Protein AF-A0A349UKW2-F1 (afdb_monomer_lite)

Sequence (106 aa):
MPKCQMIVPEDVRKPGMLEFQPIPLNQYNKTVKDELKRYSKEDLLRVQRDMAILRTFETMLNEVKLRGAYQGIEYNHRGPAHLSIGQESAAVGQAMHLGVDDHIYG

Radius of gyration: 22.15 Å; chains: 1; bounding box: 50×43×49 Å

Secondary structure (DSSP, 8-state):
--S-----HHHHT-------PPPPPS-----HHHHTTTS-HHHHHHHHHHHHHHHHHHHHHHHHHHHSEETTEE----S-----TT-HHHHHHHHTT--TTS----

Foldseek 3Di:
DDPDDDDDCCPVVDDDDDDDDDDDDPPPDDDPVRCCVVDPPVLVVVLVVQLVVLLVVLVQVVCCDPPQDDPPHGHNDPDDDDGCHVCSCVVSVVCSVDDPPDDDDD

Structure (mmCIF, N/CA/C/O backbone):
data_AF-A0A349UKW2-F1
#
_entry.id   AF-A0A349UKW2-F1
#
loop_
_atom_site.group_PDB
_atom_site.id
_atom_site.type_symbol
_atom_site.label_atom_id
_atom_site.label_alt_id
_atom_site.label_comp_id
_atom_site.label_asym_id
_atom_site.label_entity_id
_atom_site.label_seq_id
_atom_site.pdbx_PDB_ins_code
_atom_site.Cartn_x
_atom_site.Cartn_y
_atom_site.Cartn_z
_atom_site.occupancy
_atom_site.B_iso_or_equiv
_atom_site.auth_seq_id
_atom_site.auth_comp_id
_atom_site.auth_asym_id
_atom_site.auth_atom_id
_atom_site.pdbx_PDB_model_num
ATOM 1 N N . MET A 1 1 ? -24.954 5.884 -1.694 1.00 54.88 1 MET A N 1
ATOM 2 C CA . MET A 1 1 ? -25.207 7.281 -1.275 1.00 54.88 1 MET A CA 1
ATOM 3 C C . MET A 1 1 ? -26.692 7.573 -1.411 1.00 54.88 1 MET A C 1
ATOM 5 O O . MET A 1 1 ? -27.250 7.212 -2.445 1.00 54.88 1 MET A O 1
ATOM 9 N N . PRO A 1 2 ? -27.355 8.142 -0.393 1.00 69.44 2 PRO A N 1
ATOM 10 C CA . PRO A 1 2 ? -28.763 8.504 -0.508 1.00 69.44 2 PRO A CA 1
ATOM 11 C C . PRO A 1 2 ? -28.953 9.540 -1.624 1.00 69.44 2 PRO A C 1
ATOM 13 O O . PRO A 1 2 ? -28.125 10.430 -1.799 1.00 69.44 2 PRO A O 1
ATOM 16 N N . LYS A 1 3 ? -30.048 9.421 -2.385 1.00 80.12 3 LYS A N 1
ATOM 17 C CA . LYS A 1 3 ? -30.383 10.360 -3.474 1.00 80.12 3 LYS A CA 1
ATOM 18 C C . LYS A 1 3 ? -30.665 11.780 -2.974 1.00 80.12 3 LYS A C 1
ATOM 20 O O . LYS A 1 3 ? -30.581 12.724 -3.748 1.00 80.12 3 LYS A O 1
ATOM 25 N N . CYS A 1 4 ? -31.019 11.927 -1.700 1.00 82.00 4 CYS A N 1
ATOM 26 C CA . CYS A 1 4 ? -31.229 13.212 -1.054 1.00 82.00 4 CYS A CA 1
ATOM 27 C C . CYS A 1 4 ? -30.871 13.090 0.432 1.00 82.00 4 CYS A C 1
ATOM 29 O O . CYS A 1 4 ? -31.301 12.145 1.093 1.00 82.00 4 CYS A O 1
ATOM 31 N N . GLN A 1 5 ? -30.089 14.039 0.943 1.00 85.75 5 GLN A N 1
ATOM 32 C CA . GLN A 1 5 ? -29.797 14.197 2.364 1.00 85.75 5 GLN A CA 1
ATOM 33 C C . GLN A 1 5 ? -30.330 15.572 2.774 1.00 85.75 5 GLN A C 1
ATOM 35 O O . GLN A 1 5 ? -29.762 16.593 2.391 1.00 85.75 5 GLN A O 1
ATOM 40 N N . MET A 1 6 ? -31.450 15.610 3.499 1.00 89.62 6 MET A N 1
ATOM 41 C CA . MET A 1 6 ? -32.009 16.867 3.997 1.00 89.62 6 MET A CA 1
ATOM 42 C C . MET A 1 6 ? -31.132 17.379 5.146 1.00 89.62 6 MET A C 1
ATOM 44 O O . MET A 1 6 ? -30.918 16.671 6.128 1.00 89.62 6 MET A O 1
ATOM 48 N N . ILE A 1 7 ? -30.623 18.603 5.018 1.00 92.25 7 ILE A N 1
ATOM 49 C CA . ILE A 1 7 ? -29.875 19.300 6.067 1.00 92.25 7 ILE A CA 1
ATOM 50 C C . ILE A 1 7 ? -30.736 20.479 6.511 1.00 92.25 7 ILE A C 1
ATOM 52 O O . ILE A 1 7 ? -30.943 21.406 5.732 1.00 92.25 7 ILE A O 1
ATOM 56 N N . VAL A 1 8 ? -31.236 20.441 7.747 1.00 96.06 8 VAL A N 1
ATOM 57 C CA . VAL A 1 8 ? -32.039 21.522 8.338 1.00 96.06 8 VAL A CA 1
ATOM 58 C C . VAL A 1 8 ? -31.113 22.406 9.177 1.00 96.06 8 VAL A C 1
ATOM 60 O O . VAL A 1 8 ? -30.625 21.945 10.212 1.00 96.06 8 VAL A O 1
ATOM 63 N N . PRO A 1 9 ? -30.829 23.659 8.765 1.00 94.62 9 PRO A N 1
ATOM 64 C CA . PRO A 1 9 ? -29.888 24.532 9.471 1.00 94.62 9 PRO A CA 1
ATOM 65 C C . PRO A 1 9 ? -30.249 24.765 10.940 1.00 94.62 9 PRO A C 1
ATOM 67 O O . PRO A 1 9 ? -29.355 24.852 11.777 1.00 94.62 9 PRO A O 1
ATOM 70 N N . GLU A 1 10 ? -31.544 24.826 11.244 1.00 95.06 10 GLU A N 1
ATOM 71 C CA . GLU A 1 10 ? -32.082 24.998 12.597 1.00 95.06 10 GLU A CA 1
ATOM 72 C C . GLU A 1 10 ? -31.733 23.835 13.527 1.00 95.06 10 GLU A C 1
ATOM 74 O O . GLU A 1 10 ? -31.642 24.047 14.731 1.00 95.06 10 GLU A O 1
ATOM 79 N N . ASP A 1 11 ? -31.509 22.632 12.986 1.00 92.44 11 ASP A N 1
ATOM 80 C CA . ASP A 1 11 ? -31.143 21.436 13.747 1.00 92.44 11 ASP A CA 1
ATOM 81 C C . ASP A 1 11 ? -29.629 21.247 13.823 1.00 92.44 11 ASP A C 1
ATOM 83 O O . ASP A 1 11 ? -29.078 21.071 14.909 1.00 92.44 11 ASP A O 1
ATOM 87 N N . VAL A 1 12 ? -28.929 21.326 12.685 1.00 93.69 12 VAL A N 1
ATOM 88 C CA . VAL A 1 12 ? -27.477 21.066 12.632 1.00 93.69 12 VAL A CA 1
ATOM 89 C C . VAL A 1 12 ? -26.634 22.199 13.224 1.00 93.69 12 VAL A C 1
ATOM 91 O O . VAL A 1 12 ? -25.440 22.014 13.446 1.00 93.69 12 VAL A O 1
ATOM 94 N N . ARG A 1 13 ? -27.230 23.374 13.475 1.00 92.81 13 ARG A N 1
ATOM 95 C CA . ARG A 1 13 ? -26.573 24.521 14.127 1.00 92.81 13 ARG A CA 1
ATOM 96 C C . ARG A 1 13 ? -27.106 24.810 15.531 1.00 92.81 13 ARG A C 1
ATOM 98 O O . ARG A 1 13 ? -26.860 25.902 16.045 1.00 92.81 13 ARG A O 1
ATOM 105 N N . LYS A 1 14 ? -27.837 23.877 16.156 1.00 96.12 14 LYS A N 1
ATOM 106 C CA . LYS A 1 14 ? -28.308 24.060 17.537 1.00 96.12 14 LYS A CA 1
ATOM 107 C C . LYS A 1 14 ? -27.123 24.317 18.476 1.00 96.12 14 LYS A C 1
ATOM 109 O O . LYS A 1 14 ? -26.140 23.577 18.411 1.00 96.12 14 LYS A O 1
ATOM 114 N N . PRO A 1 15 ? -27.205 25.332 19.357 1.00 95.50 15 PRO A N 1
ATOM 115 C CA . PRO A 1 15 ? -26.226 25.507 20.418 1.00 95.50 15 PRO A CA 1
ATOM 116 C C . PRO A 1 15 ? -26.156 24.247 21.283 1.00 9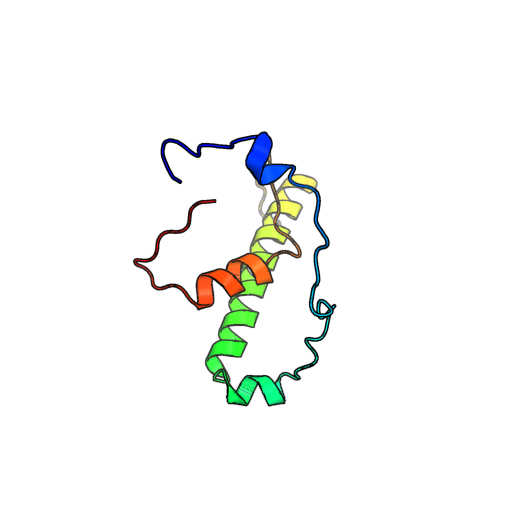5.50 15 PRO A C 1
ATOM 118 O O . PRO A 1 15 ? -27.184 23.700 21.682 1.00 95.50 15 PRO A O 1
ATOM 121 N N . GLY A 1 16 ? -24.946 23.791 21.579 1.00 93.50 16 GLY A N 1
ATOM 122 C CA . GLY A 1 16 ? -24.712 22.593 22.371 1.00 93.50 16 GLY A CA 1
ATOM 123 C C . GLY A 1 16 ? -23.232 22.418 22.677 1.00 93.50 16 GLY A C 1
ATOM 124 O O . GLY A 1 16 ? -22.390 23.161 22.172 1.00 93.50 16 GLY A O 1
ATOM 125 N N . MET A 1 17 ? -22.922 21.430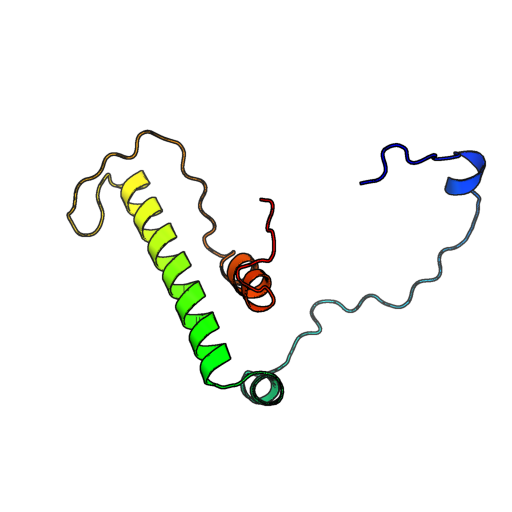 23.510 1.00 92.25 17 MET A N 1
ATOM 126 C CA . MET A 1 17 ? -21.555 21.050 23.846 1.00 92.25 17 MET A CA 1
ATOM 127 C C . MET A 1 17 ? -21.324 19.613 23.388 1.00 92.25 17 MET A C 1
ATOM 129 O O . MET A 1 17 ? -22.148 18.737 23.640 1.00 92.25 17 MET A O 1
ATOM 133 N N . LEU A 1 18 ? -20.223 19.385 22.675 1.00 90.25 18 LEU A N 1
ATOM 134 C CA . LEU A 1 18 ? -19.798 18.046 22.283 1.00 90.25 18 LEU A CA 1
ATOM 135 C C . LEU A 1 18 ? -18.887 17.486 23.373 1.00 90.25 18 LEU A C 1
ATOM 137 O O . LEU A 1 18 ? -17.804 18.019 23.609 1.00 90.25 18 LEU A O 1
ATOM 141 N N . GLU A 1 19 ? -19.309 16.395 24.000 1.00 92.88 19 GLU A N 1
ATOM 142 C CA . GLU A 1 19 ? -18.433 15.563 24.820 1.00 92.88 19 GLU A CA 1
ATOM 143 C C . GLU A 1 19 ? -17.874 14.440 23.946 1.00 92.88 19 GLU A C 1
ATOM 145 O O . GLU A 1 19 ? -18.627 13.706 23.304 1.00 92.88 19 GLU A O 1
ATOM 150 N N . PHE A 1 20 ? -16.550 14.304 23.895 1.00 92.50 20 PHE A N 1
ATOM 151 C CA . PHE A 1 20 ? -15.899 13.218 23.172 1.00 92.50 20 PHE A CA 1
ATOM 152 C C . PHE A 1 20 ? -14.943 12.466 24.087 1.00 92.50 20 PHE A C 1
ATOM 154 O O . PHE A 1 20 ? -14.260 13.043 24.932 1.00 92.50 20 PHE A O 1
ATOM 161 N N . GLN A 1 21 ? -14.888 11.153 23.886 1.00 93.25 21 GLN A N 1
ATOM 162 C CA . GLN A 1 21 ? -13.834 10.333 24.465 1.00 93.25 21 GLN A CA 1
ATOM 163 C C . GLN A 1 21 ? -12.498 10.689 23.799 1.00 93.25 21 GLN A C 1
ATOM 165 O O . GLN A 1 21 ? -12.488 10.950 22.590 1.00 93.25 21 GLN A O 1
ATOM 170 N N . PRO A 1 22 ? -11.371 10.681 24.535 1.00 94.75 22 PRO A N 1
ATOM 171 C CA . PRO A 1 22 ? -10.059 10.919 23.947 1.00 94.75 22 PRO A CA 1
ATOM 172 C C . PRO A 1 22 ? -9.820 10.023 22.728 1.00 94.75 22 PRO A C 1
ATOM 174 O O . PRO A 1 22 ? -10.016 8.808 22.788 1.00 94.75 22 PRO A O 1
ATOM 177 N N . ILE A 1 23 ? -9.390 10.624 21.618 1.00 94.00 23 ILE A N 1
ATOM 178 C CA . ILE A 1 23 ? -9.122 9.888 20.382 1.00 94.00 23 ILE A CA 1
ATOM 179 C C . ILE A 1 23 ? -7.735 9.244 20.504 1.00 94.00 23 ILE A C 1
ATOM 181 O O . ILE A 1 23 ? -6.747 9.966 20.667 1.00 94.00 23 ILE A O 1
ATOM 185 N N . PRO A 1 24 ? -7.621 7.907 20.424 1.00 93.62 24 PRO A N 1
ATOM 186 C CA . PRO A 1 24 ? -6.327 7.247 20.486 1.00 93.62 24 PRO A CA 1
ATOM 187 C C . PRO A 1 24 ? -5.488 7.606 19.254 1.00 93.62 24 PRO A C 1
ATOM 189 O O . PRO A 1 24 ? -5.878 7.335 18.120 1.00 93.62 24 PRO A O 1
ATOM 192 N N . LEU A 1 25 ? -4.308 8.186 19.478 1.00 96.06 25 LEU A N 1
ATOM 193 C CA . LEU A 1 25 ? -3.347 8.523 18.425 1.00 96.06 25 LEU A CA 1
ATOM 194 C C . LEU A 1 25 ? -2.214 7.501 18.399 1.00 96.06 25 LEU A C 1
ATOM 196 O O . LEU A 1 25 ? -1.589 7.267 19.433 1.00 96.06 25 LEU A O 1
ATOM 200 N N . ASN A 1 26 ? -1.946 6.914 17.228 1.00 94.44 26 ASN A N 1
ATOM 201 C CA . ASN A 1 26 ? -0.794 6.038 16.967 1.00 94.44 26 ASN A CA 1
ATOM 202 C C . ASN A 1 26 ? -0.581 4.929 18.018 1.00 94.44 26 ASN A C 1
ATOM 204 O O . ASN A 1 26 ? 0.546 4.563 18.329 1.00 94.44 26 ASN A O 1
ATOM 208 N N . GLN A 1 27 ? -1.669 4.385 18.571 1.00 96.44 27 GLN A N 1
ATOM 209 C CA . GLN A 1 27 ? -1.613 3.405 19.666 1.00 96.44 27 GLN A CA 1
ATOM 210 C C . GLN A 1 27 ? -1.269 1.983 19.203 1.00 96.44 27 GLN A C 1
ATOM 212 O O . GLN A 1 27 ? -1.137 1.073 20.019 1.00 96.44 27 GLN A O 1
ATOM 217 N N . TYR A 1 28 ? -1.148 1.758 17.894 1.00 93.75 28 TYR A N 1
ATOM 218 C CA . TYR A 1 28 ? -0.780 0.452 17.372 1.00 93.75 28 TYR A CA 1
ATOM 219 C C . TYR A 1 28 ? 0.705 0.178 17.632 1.00 93.75 28 TYR A C 1
ATOM 221 O O . TYR A 1 28 ? 1.582 0.761 17.001 1.00 93.75 28 TYR A O 1
ATOM 229 N N . ASN A 1 29 ? 0.975 -0.728 18.567 1.00 96.25 29 ASN A N 1
ATOM 230 C CA . ASN A 1 29 ? 2.318 -1.101 19.013 1.00 96.25 29 ASN A CA 1
ATOM 231 C C . ASN A 1 29 ? 2.535 -2.625 19.038 1.00 96.25 29 ASN A C 1
ATOM 233 O O . ASN A 1 29 ? 3.475 -3.111 19.667 1.00 96.25 29 ASN A O 1
ATOM 237 N N . LYS A 1 30 ? 1.649 -3.387 18.385 1.00 96.44 30 LYS A N 1
ATOM 238 C CA . LYS A 1 30 ? 1.741 -4.847 18.337 1.00 96.44 30 LYS A CA 1
ATOM 239 C C . LYS A 1 30 ? 2.979 -5.269 17.559 1.00 96.44 30 LYS A C 1
ATOM 241 O O . LYS A 1 30 ? 3.274 -4.735 16.490 1.00 96.44 30 LYS A O 1
ATOM 246 N N . THR A 1 31 ? 3.687 -6.260 18.086 1.00 97.12 31 THR A N 1
ATOM 247 C CA . THR A 1 31 ? 4.809 -6.872 17.376 1.00 97.12 31 THR A CA 1
ATOM 248 C C . THR A 1 3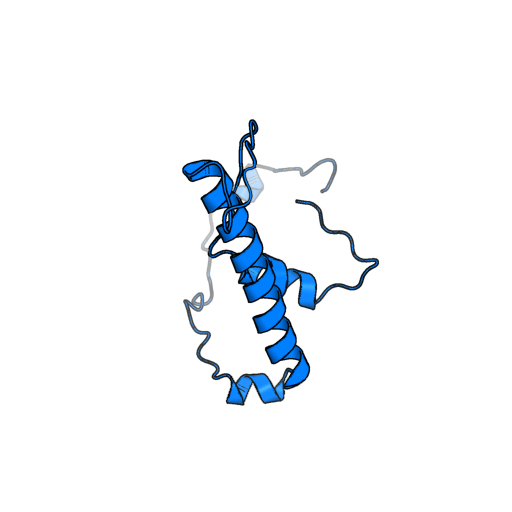1 ? 4.304 -7.916 16.381 1.00 97.12 31 THR A C 1
ATOM 250 O O . THR A 1 31 ? 3.184 -8.413 16.492 1.00 97.12 31 THR A O 1
ATOM 253 N N . VAL A 1 32 ? 5.163 -8.347 15.453 1.00 95.19 32 VAL A N 1
ATOM 254 C CA . VAL A 1 32 ? 4.859 -9.496 14.578 1.00 95.19 32 VAL A CA 1
ATOM 255 C C . VAL A 1 32 ? 4.498 -10.741 15.402 1.00 95.19 32 VAL A C 1
ATOM 257 O O . VAL A 1 32 ? 3.592 -11.481 15.034 1.00 95.19 32 VAL A O 1
ATOM 260 N N . LYS A 1 33 ? 5.145 -10.948 16.560 1.00 97.06 33 LYS A N 1
ATOM 261 C CA . LYS A 1 33 ? 4.822 -12.060 17.472 1.00 97.06 33 LYS A CA 1
ATOM 262 C C . LYS A 1 33 ? 3.408 -11.955 18.046 1.00 97.06 33 LYS A C 1
ATOM 264 O O . LYS A 1 33 ? 2.772 -12.980 18.267 1.00 97.06 33 LYS A O 1
ATOM 269 N N . ASP A 1 34 ? 2.918 -10.741 18.285 1.00 97.88 34 ASP A N 1
ATOM 270 C CA . ASP A 1 34 ? 1.551 -10.522 18.758 1.00 97.88 34 ASP A CA 1
ATOM 271 C C . ASP A 1 34 ? 0.526 -10.720 17.643 1.00 97.88 34 ASP A C 1
ATOM 273 O O . ASP A 1 34 ? -0.538 -11.284 17.891 1.00 97.88 34 ASP A O 1
ATOM 277 N N . GLU A 1 35 ? 0.847 -10.311 16.415 1.00 96.69 35 GLU A N 1
ATOM 278 C CA . GLU A 1 35 ? -0.032 -10.507 15.257 1.00 96.69 35 GLU A CA 1
ATOM 279 C C . GLU A 1 35 ? -0.117 -11.965 14.800 1.00 96.69 35 GLU A C 1
ATOM 281 O O . GLU A 1 35 ? -1.152 -12.365 14.277 1.00 96.69 35 GLU A O 1
ATOM 286 N N . LEU A 1 36 ? 0.883 -12.803 15.096 1.00 97.06 36 LEU A N 1
ATOM 287 C CA . LEU A 1 36 ? 0.800 -14.256 14.881 1.00 97.06 36 LEU A CA 1
ATOM 288 C C . LEU A 1 36 ? -0.304 -14.944 15.710 1.00 97.06 36 LEU A C 1
ATOM 290 O O . LEU A 1 36 ? -0.638 -16.097 15.457 1.00 97.06 36 LEU A O 1
ATOM 294 N N . LYS A 1 37 ? -0.893 -14.254 16.698 1.00 97.31 37 LYS A N 1
ATOM 295 C CA . LYS A 1 37 ? -2.095 -14.727 17.410 1.00 97.31 37 LYS A CA 1
ATOM 296 C C . LYS A 1 37 ? -3.384 -14.489 16.611 1.00 97.31 37 LYS A C 1
ATOM 298 O O . LYS A 1 37 ? -4.427 -15.011 16.988 1.00 97.31 37 LYS A O 1
ATOM 303 N N . ARG A 1 38 ? -3.332 -13.652 15.569 1.00 94.94 38 ARG A N 1
ATOM 304 C CA . ARG A 1 38 ? -4.472 -13.230 14.735 1.00 94.94 38 ARG A CA 1
ATOM 305 C C . ARG A 1 38 ? -4.365 -13.729 13.299 1.00 94.94 38 ARG A C 1
ATOM 307 O O . ARG A 1 38 ? -5.385 -14.078 12.721 1.00 94.94 38 ARG A O 1
ATOM 314 N N . TYR A 1 39 ? -3.155 -13.760 12.754 1.00 95.75 39 TYR A N 1
ATOM 315 C CA . TYR A 1 39 ? -2.862 -14.177 11.388 1.00 95.75 39 TYR A CA 1
ATOM 316 C C . TYR A 1 39 ? -1.885 -15.345 11.389 1.00 95.75 39 TYR A C 1
ATOM 318 O O . TYR A 1 39 ? -1.009 -15.428 12.255 1.00 95.75 39 TYR A O 1
ATOM 326 N N . SER A 1 40 ? -2.006 -16.230 10.402 1.00 97.00 40 SER A N 1
ATOM 327 C CA . SER A 1 40 ? -1.011 -17.280 10.211 1.00 97.00 40 SER A CA 1
ATOM 328 C C . SER A 1 40 ? 0.315 -16.687 9.728 1.00 97.00 40 SER A C 1
ATOM 330 O O . SER A 1 40 ? 0.395 -15.554 9.240 1.00 97.00 40 SER A O 1
ATOM 332 N N . LYS A 1 41 ? 1.391 -17.468 9.841 1.00 97.88 41 LYS A N 1
ATOM 333 C CA . LYS A 1 41 ? 2.689 -17.077 9.283 1.00 97.88 41 LYS A CA 1
ATOM 334 C C . LYS A 1 41 ? 2.585 -16.895 7.767 1.00 97.88 41 LYS A C 1
ATOM 336 O O . LYS A 1 41 ? 3.196 -15.985 7.213 1.00 97.88 41 LYS A O 1
ATOM 341 N N . GLU A 1 42 ? 1.818 -17.759 7.119 1.00 97.88 42 GLU A N 1
ATOM 342 C CA . GLU A 1 42 ? 1.577 -17.774 5.685 1.00 97.88 42 GLU A CA 1
ATOM 343 C C . GLU A 1 42 ? 0.859 -16.496 5.235 1.00 97.88 42 GLU A C 1
ATOM 345 O O . GLU A 1 42 ? 1.278 -15.893 4.247 1.00 97.88 42 GLU A O 1
ATOM 350 N N . ASP A 1 43 ? -0.131 -16.022 5.999 1.00 96.31 43 ASP A N 1
ATOM 351 C CA . ASP A 1 43 ? -0.819 -14.753 5.728 1.00 96.31 43 ASP A CA 1
ATOM 352 C C . ASP A 1 43 ? 0.157 -13.574 5.784 1.00 96.31 43 ASP A C 1
ATOM 354 O O . ASP A 1 43 ? 0.229 -12.774 4.853 1.00 96.31 43 ASP A O 1
ATOM 358 N N . LEU A 1 44 ? 0.971 -13.483 6.842 1.00 96.62 44 LEU A N 1
ATOM 359 C CA . LEU A 1 44 ? 1.924 -12.379 6.999 1.00 96.62 44 LEU A CA 1
ATOM 360 C C . LEU A 1 44 ? 3.015 -12.389 5.918 1.00 96.62 44 LEU A C 1
ATOM 362 O O . LEU A 1 44 ? 3.417 -11.330 5.429 1.00 96.62 44 LEU A O 1
ATOM 366 N N . LEU A 1 45 ? 3.480 -13.574 5.512 1.00 97.62 45 LEU A N 1
ATOM 367 C CA . LEU A 1 45 ? 4.405 -13.717 4.386 1.00 97.62 45 LEU A CA 1
ATOM 368 C C . LEU A 1 45 ? 3.749 -13.310 3.065 1.00 97.62 45 LEU A C 1
ATOM 370 O O . LEU A 1 45 ? 4.386 -12.641 2.252 1.00 97.62 45 LEU A O 1
ATOM 374 N N . ARG A 1 46 ? 2.478 -13.665 2.857 1.00 97.19 46 ARG A N 1
ATOM 375 C CA . ARG A 1 46 ? 1.721 -13.259 1.673 1.00 97.19 46 ARG A CA 1
ATOM 376 C C . ARG A 1 46 ? 1.563 -11.741 1.602 1.00 97.19 46 ARG A C 1
ATOM 378 O O . ARG A 1 46 ? 1.847 -11.169 0.558 1.00 97.19 46 ARG A O 1
ATOM 385 N N . VAL A 1 47 ? 1.230 -11.080 2.710 1.00 97.12 47 VAL A N 1
ATOM 386 C CA . VAL A 1 47 ? 1.160 -9.608 2.789 1.00 97.12 47 VAL A CA 1
ATOM 387 C C . VAL A 1 47 ? 2.471 -8.961 2.376 1.00 97.12 47 VAL A C 1
ATOM 389 O O . VAL A 1 47 ? 2.495 -8.051 1.549 1.00 97.12 47 VAL A O 1
ATOM 392 N N . GLN A 1 48 ? 3.577 -9.430 2.952 1.00 97.50 48 GLN A N 1
ATOM 393 C CA . GLN A 1 48 ? 4.895 -8.879 2.668 1.00 97.50 48 GLN A CA 1
ATOM 394 C C . GLN A 1 48 ? 5.301 -9.108 1.208 1.00 97.50 48 GLN A C 1
ATOM 396 O O . GLN A 1 48 ? 5.813 -8.186 0.569 1.00 97.50 48 GLN A O 1
ATOM 401 N N . ARG A 1 49 ? 5.014 -10.294 0.660 1.00 98.12 49 ARG A N 1
ATOM 402 C CA . ARG A 1 49 ? 5.215 -10.612 -0.757 1.00 98.12 49 ARG A CA 1
ATOM 403 C C . ARG A 1 49 ? 4.407 -9.679 -1.658 1.00 98.12 49 ARG A C 1
ATOM 405 O O . ARG A 1 49 ? 4.976 -9.109 -2.584 1.00 98.12 49 ARG A O 1
ATOM 412 N N . ASP A 1 50 ? 3.114 -9.520 -1.400 1.00 98.25 50 ASP A N 1
ATOM 413 C CA . ASP A 1 50 ? 2.218 -8.750 -2.265 1.00 98.25 50 ASP A CA 1
ATOM 414 C C . ASP A 1 50 ? 2.604 -7.258 -2.252 1.00 98.25 50 ASP A C 1
ATOM 416 O O . ASP A 1 50 ? 2.683 -6.629 -3.309 1.00 98.25 50 ASP A O 1
ATOM 420 N N . MET A 1 51 ? 2.998 -6.711 -1.093 1.00 98.44 51 MET A N 1
ATOM 421 C CA . MET A 1 51 ? 3.563 -5.356 -1.016 1.00 98.44 51 MET A CA 1
ATOM 422 C C . MET A 1 51 ? 4.890 -5.230 -1.780 1.00 98.44 51 MET A C 1
ATOM 424 O O . MET A 1 51 ? 5.121 -4.227 -2.454 1.00 98.44 51 MET A O 1
ATOM 428 N N . ALA A 1 52 ? 5.770 -6.233 -1.704 1.00 98.44 52 ALA A N 1
ATOM 429 C CA . ALA A 1 52 ? 7.037 -6.223 -2.435 1.00 98.44 52 ALA A CA 1
ATOM 430 C C . ALA A 1 52 ? 6.828 -6.281 -3.958 1.00 98.44 52 ALA A C 1
ATOM 432 O O . ALA A 1 52 ? 7.552 -5.614 -4.700 1.00 98.44 52 ALA A O 1
ATOM 433 N N . ILE A 1 53 ? 5.824 -7.029 -4.425 1.00 98.38 53 ILE A N 1
ATOM 434 C CA . ILE A 1 53 ? 5.438 -7.077 -5.840 1.00 98.38 53 ILE A CA 1
ATOM 435 C C . ILE A 1 53 ? 4.970 -5.696 -6.304 1.00 98.38 53 ILE A C 1
ATOM 437 O O . ILE A 1 53 ? 5.500 -5.197 -7.298 1.00 98.38 53 ILE A O 1
ATOM 441 N N . LEU A 1 54 ? 4.057 -5.050 -5.564 1.00 97.94 54 LEU A N 1
ATOM 442 C CA . LEU A 1 54 ? 3.603 -3.691 -5.882 1.00 97.94 54 LEU A CA 1
ATOM 443 C C . LEU A 1 54 ? 4.776 -2.713 -5.926 1.00 97.94 54 LEU A C 1
ATOM 445 O O . LEU A 1 54 ? 4.990 -2.057 -6.940 1.00 97.94 54 LEU A O 1
ATOM 449 N N . ARG A 1 55 ? 5.610 -2.681 -4.880 1.00 98.31 55 ARG A N 1
ATOM 450 C CA . ARG A 1 55 ? 6.805 -1.826 -4.846 1.00 98.31 55 ARG A CA 1
ATOM 451 C C . ARG A 1 55 ? 7.698 -2.045 -6.066 1.00 98.31 55 ARG A C 1
ATOM 453 O O . ARG A 1 55 ? 8.201 -1.075 -6.631 1.00 98.31 55 ARG A O 1
ATOM 460 N N . THR A 1 56 ? 7.921 -3.300 -6.452 1.00 97.56 56 THR A N 1
ATOM 461 C CA . THR A 1 56 ? 8.783 -3.652 -7.588 1.00 97.56 56 THR A CA 1
ATOM 462 C C . THR A 1 56 ? 8.195 -3.147 -8.900 1.00 97.56 56 THR A C 1
ATOM 464 O O . THR A 1 56 ? 8.914 -2.536 -9.688 1.00 97.56 56 THR A O 1
ATOM 467 N N . PHE A 1 57 ? 6.893 -3.349 -9.113 1.00 96.81 57 PHE A N 1
ATOM 468 C CA . PHE A 1 57 ? 6.183 -2.861 -10.292 1.00 96.81 57 PHE A CA 1
ATOM 469 C C . PHE A 1 57 ? 6.229 -1.332 -10.394 1.00 96.81 57 PHE A C 1
ATOM 471 O O . PHE A 1 57 ? 6.638 -0.790 -11.418 1.00 96.81 57 PHE A O 1
ATOM 478 N N . GLU A 1 58 ? 5.893 -0.638 -9.309 1.00 97.31 58 GLU A N 1
ATOM 479 C CA . GLU A 1 58 ? 5.893 0.825 -9.250 1.00 97.31 58 GLU A CA 1
ATOM 480 C C . GLU A 1 58 ? 7.301 1.403 -9.472 1.00 97.31 58 GLU A C 1
ATOM 482 O O . GLU A 1 58 ? 7.488 2.372 -10.207 1.00 97.31 58 GLU A O 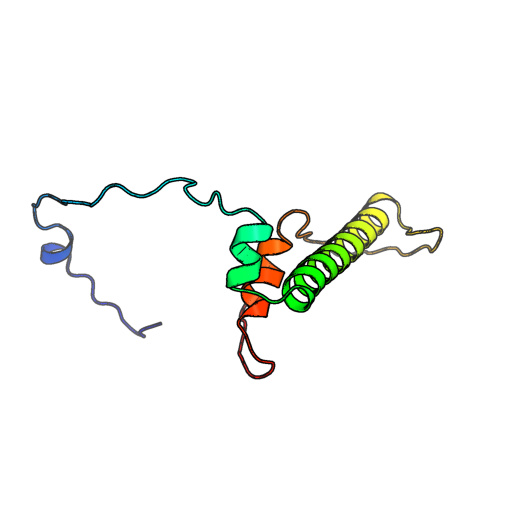1
ATOM 487 N N . THR A 1 59 ? 8.325 0.765 -8.894 1.00 96.56 59 THR A N 1
ATOM 488 C CA . THR A 1 59 ? 9.730 1.157 -9.094 1.00 96.56 59 THR A CA 1
ATOM 489 C C . THR A 1 59 ? 10.165 0.941 -10.540 1.00 96.56 59 THR A C 1
ATOM 491 O O . THR A 1 59 ? 10.844 1.792 -11.110 1.00 96.56 59 THR A O 1
ATOM 494 N N . MET A 1 60 ? 9.762 -0.176 -11.151 1.00 96.50 60 MET A N 1
ATOM 495 C CA . MET A 1 60 ? 10.026 -0.448 -12.561 1.00 96.50 60 MET A CA 1
ATOM 496 C C . MET A 1 60 ? 9.404 0.625 -13.453 1.00 96.50 60 MET A C 1
ATOM 498 O O . MET A 1 60 ? 10.089 1.177 -14.314 1.00 96.50 60 MET A O 1
ATOM 502 N N . LEU A 1 61 ? 8.138 0.977 -13.215 1.00 95.94 61 LEU A N 1
ATOM 503 C CA . LEU A 1 61 ? 7.466 2.007 -13.998 1.00 95.94 61 LEU A CA 1
ATOM 504 C C . LEU A 1 61 ? 8.132 3.377 -13.809 1.00 95.94 61 LEU A C 1
ATOM 506 O O . LEU A 1 61 ? 8.309 4.111 -14.780 1.00 95.94 61 LEU A O 1
ATOM 510 N N . ASN A 1 62 ? 8.571 3.701 -12.591 1.00 95.94 62 ASN A N 1
ATOM 511 C CA . ASN A 1 62 ? 9.340 4.914 -12.322 1.00 95.94 62 ASN A CA 1
ATOM 512 C C . ASN A 1 62 ? 10.654 4.966 -13.121 1.00 95.94 62 ASN A C 1
ATOM 514 O O . ASN A 1 62 ? 10.968 5.977 -13.746 1.00 95.94 62 ASN A O 1
ATOM 518 N N . GLU A 1 63 ? 11.409 3.867 -13.138 1.00 96.06 63 GLU A N 1
ATOM 519 C CA . GLU A 1 63 ? 12.654 3.732 -13.904 1.00 96.06 63 GLU A CA 1
ATOM 520 C C . GLU A 1 63 ? 12.414 3.926 -15.407 1.00 96.06 63 GLU A C 1
ATOM 522 O O . GLU A 1 63 ? 13.079 4.747 -16.039 1.00 96.06 63 GLU A O 1
ATOM 527 N N . VAL A 1 64 ? 11.385 3.277 -15.958 1.00 96.00 64 VAL A N 1
ATOM 528 C CA . VAL A 1 64 ? 10.933 3.489 -17.342 1.00 96.00 64 VAL A CA 1
ATOM 529 C C . VAL A 1 64 ? 10.620 4.963 -17.605 1.00 96.00 64 VAL A C 1
ATOM 531 O O . VAL A 1 64 ? 11.049 5.513 -18.616 1.00 96.00 64 VAL A O 1
ATOM 534 N N . LYS A 1 65 ? 9.875 5.629 -16.714 1.00 94.69 65 LYS A N 1
ATOM 535 C CA . LYS A 1 65 ? 9.482 7.035 -16.892 1.00 94.69 65 LYS A CA 1
ATOM 536 C C . LYS A 1 65 ? 10.668 7.991 -16.885 1.00 94.69 65 LYS A C 1
ATOM 538 O O . LYS A 1 65 ? 10.648 8.964 -17.635 1.00 94.69 65 LYS A O 1
ATOM 543 N N . LEU A 1 66 ? 11.653 7.740 -16.028 1.00 93.88 66 LEU A N 1
ATOM 544 C CA . LEU A 1 66 ? 12.800 8.625 -15.841 1.00 93.88 66 LEU A CA 1
ATOM 545 C C . LEU A 1 66 ? 13.926 8.352 -16.839 1.00 93.88 66 LEU A C 1
ATOM 547 O O . LEU A 1 66 ? 14.608 9.286 -17.254 1.00 93.88 66 LEU A O 1
ATOM 551 N N . ARG A 1 67 ? 14.145 7.084 -17.198 1.00 94.50 67 ARG A N 1
ATOM 552 C CA . ARG A 1 67 ? 15.319 6.639 -17.963 1.00 94.50 67 ARG A CA 1
ATOM 553 C C . ARG A 1 67 ? 14.981 6.029 -19.322 1.00 94.50 67 ARG A C 1
ATOM 555 O O . ARG A 1 67 ? 15.891 5.789 -20.103 1.00 94.50 67 ARG A O 1
ATOM 562 N N . GLY A 1 68 ? 13.706 5.777 -19.621 1.00 94.94 68 GLY A N 1
ATOM 563 C CA . GLY A 1 68 ? 13.272 5.147 -20.874 1.00 94.94 68 GLY A CA 1
ATOM 564 C C . GLY A 1 68 ? 13.597 3.654 -20.973 1.00 94.94 68 GLY A C 1
ATOM 565 O O . GLY A 1 68 ? 13.435 3.065 -22.040 1.00 94.94 68 GLY A O 1
ATOM 566 N N . ALA A 1 69 ? 14.063 3.035 -19.887 1.00 95.75 69 ALA A N 1
ATOM 567 C CA . ALA A 1 69 ? 14.416 1.625 -19.847 1.00 95.75 69 ALA A CA 1
ATOM 568 C C . ALA A 1 69 ? 14.303 1.059 -18.428 1.00 95.75 69 ALA A C 1
ATOM 570 O O . ALA A 1 69 ? 14.468 1.777 -17.443 1.00 95.75 69 ALA A O 1
ATOM 571 N N . TYR A 1 70 ? 14.093 -0.252 -18.333 1.00 95.62 70 TYR A N 1
ATOM 572 C CA . TYR A 1 70 ? 14.214 -1.009 -17.090 1.00 95.62 70 TYR A CA 1
ATOM 573 C C . TYR A 1 70 ? 15.032 -2.272 -17.336 1.00 95.62 70 TYR A C 1
ATOM 575 O O . TYR A 1 70 ? 14.751 -3.020 -18.266 1.00 95.62 70 TYR A O 1
ATOM 583 N N . GLN A 1 71 ? 16.065 -2.502 -16.519 1.00 94.75 71 GLN A N 1
ATOM 584 C CA . GLN A 1 71 ? 16.982 -3.645 -16.669 1.00 94.75 71 GLN A CA 1
ATOM 585 C C . GLN A 1 71 ? 17.532 -3.815 -18.103 1.00 94.75 71 GLN A C 1
ATOM 587 O O . GLN A 1 71 ? 17.689 -4.926 -18.596 1.00 94.75 71 GLN A O 1
ATOM 592 N N . GLY A 1 72 ? 17.816 -2.698 -18.783 1.00 92.94 72 GLY A N 1
ATOM 593 C CA . GLY A 1 72 ? 18.330 -2.691 -20.159 1.00 92.94 72 GLY A CA 1
ATOM 594 C C . GLY A 1 72 ? 17.278 -2.931 -21.247 1.00 92.94 72 GLY A C 1
ATOM 595 O O . GLY A 1 72 ? 17.617 -2.895 -22.424 1.00 92.94 72 GLY A O 1
ATOM 596 N N . ILE A 1 73 ? 16.012 -3.139 -20.881 1.00 95.19 73 ILE A N 1
ATOM 597 C CA . ILE A 1 73 ? 14.899 -3.238 -21.825 1.00 95.19 73 ILE A CA 1
ATOM 598 C C . ILE A 1 73 ? 14.339 -1.835 -22.047 1.00 95.19 73 ILE A C 1
ATOM 600 O O . ILE A 1 73 ? 13.796 -1.227 -21.122 1.00 95.19 73 ILE A O 1
ATOM 604 N N . GLU A 1 74 ? 14.483 -1.318 -23.265 1.00 96.44 74 GLU A N 1
ATOM 605 C CA . GLU A 1 74 ? 13.961 -0.005 -23.642 1.00 96.44 74 GLU A CA 1
ATOM 606 C C . GLU A 1 74 ? 12.435 -0.022 -23.768 1.00 96.44 74 GLU A C 1
ATOM 608 O O . GLU A 1 74 ? 11.843 -0.889 -24.414 1.00 96.44 74 GLU A O 1
ATOM 613 N N . TYR A 1 75 ? 11.790 0.977 -23.173 1.00 94.12 75 TYR A N 1
ATOM 614 C CA . TYR A 1 75 ? 10.363 1.215 -23.318 1.00 94.12 75 TYR A CA 1
ATOM 615 C C . TYR A 1 75 ? 10.061 2.696 -23.083 1.00 94.12 75 TYR A C 1
ATOM 617 O O . TYR A 1 75 ? 10.325 3.251 -22.019 1.00 94.12 75 TYR A O 1
ATOM 625 N N . ASN A 1 76 ? 9.469 3.349 -24.084 1.00 90.50 76 ASN A N 1
ATOM 626 C CA . ASN A 1 76 ? 9.083 4.753 -23.986 1.00 90.50 76 ASN A CA 1
ATOM 627 C C . ASN A 1 76 ? 7.607 4.886 -23.589 1.00 90.50 76 ASN A C 1
ATOM 629 O O . ASN A 1 76 ? 6.707 4.836 -24.434 1.00 90.50 76 ASN A O 1
ATOM 633 N N . HIS A 1 77 ? 7.355 5.088 -22.297 1.00 89.81 77 HIS A N 1
ATOM 634 C CA . HIS A 1 77 ? 6.006 5.300 -21.785 1.00 89.81 77 HIS A CA 1
ATOM 635 C C . HIS A 1 77 ? 5.558 6.764 -21.956 1.00 89.81 77 HIS A C 1
ATOM 637 O O . HIS A 1 77 ? 5.895 7.643 -21.154 1.00 89.81 77 HIS A O 1
ATOM 643 N N . ARG A 1 78 ? 4.759 7.022 -23.001 1.00 89.50 78 ARG A N 1
ATOM 644 C CA . ARG A 1 78 ? 4.337 8.375 -23.425 1.00 89.50 78 ARG A CA 1
ATOM 645 C C . ARG A 1 78 ? 3.221 9.004 -22.573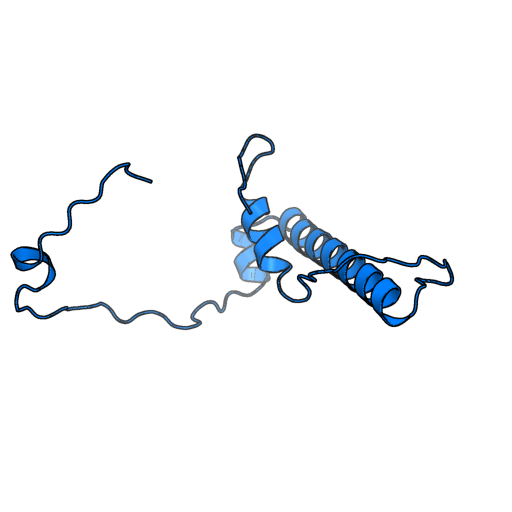 1.00 89.50 78 ARG A C 1
ATOM 647 O O . ARG A 1 78 ? 2.972 10.196 -22.714 1.00 89.50 78 ARG A O 1
ATOM 654 N N . GLY A 1 79 ? 2.556 8.234 -21.709 1.00 90.75 79 GLY A N 1
ATOM 655 C CA . GLY A 1 79 ? 1.469 8.708 -20.841 1.00 90.75 79 GLY A CA 1
ATOM 656 C C . GLY A 1 79 ? 1.932 9.200 -19.460 1.00 90.75 79 GLY A C 1
ATOM 657 O O . GLY A 1 79 ? 3.095 8.995 -19.092 1.00 90.75 79 GLY A O 1
ATOM 658 N N . PRO A 1 80 ? 1.051 9.857 -18.681 1.00 92.00 80 PRO A N 1
ATOM 659 C CA . PRO A 1 80 ? 1.299 10.116 -17.265 1.00 92.00 80 PRO A CA 1
ATOM 660 C C . PRO A 1 80 ? 1.320 8.798 -16.478 1.00 92.00 80 PRO A C 1
ATOM 662 O O . PRO A 1 80 ? 0.587 7.868 -16.803 1.00 92.00 80 PRO A O 1
ATOM 665 N N . ALA A 1 81 ? 2.138 8.738 -15.428 1.00 92.00 81 ALA A N 1
ATOM 666 C CA . ALA A 1 81 ? 2.161 7.623 -14.486 1.00 92.00 81 ALA A CA 1
ATOM 667 C C . ALA A 1 81 ? 1.932 8.170 -13.074 1.00 92.00 81 ALA A C 1
ATOM 669 O O . ALA A 1 81 ? 2.657 9.065 -12.638 1.00 92.00 81 ALA A O 1
ATOM 670 N N . HIS A 1 82 ? 0.922 7.644 -12.384 1.00 93.88 82 HIS A N 1
ATOM 671 C CA . HIS A 1 82 ? 0.677 7.914 -10.970 1.00 93.88 82 HIS A CA 1
ATOM 672 C C . HIS A 1 82 ? 1.196 6.717 -10.195 1.00 93.88 82 HIS A C 1
ATOM 674 O O . HIS A 1 82 ? 0.726 5.606 -10.422 1.00 93.88 82 HIS A O 1
ATOM 680 N N . LEU A 1 83 ? 2.183 6.950 -9.336 1.00 95.25 83 LEU A N 1
ATOM 681 C CA . LEU A 1 83 ? 2.858 5.879 -8.622 1.00 95.25 83 LEU A CA 1
ATOM 682 C C . LEU A 1 83 ? 2.390 5.835 -7.174 1.00 95.25 83 LEU A C 1
ATOM 684 O O . LEU A 1 83 ? 2.363 6.868 -6.503 1.00 95.25 83 LEU A O 1
ATOM 688 N N . SER A 1 84 ? 2.086 4.642 -6.673 1.00 94.38 84 SER A N 1
ATOM 689 C CA . SER A 1 84 ? 1.637 4.430 -5.289 1.00 94.38 84 SER A CA 1
ATOM 690 C C . SER A 1 84 ? 2.769 3.971 -4.359 1.00 94.38 84 SER A C 1
ATOM 692 O O . SER A 1 84 ? 2.537 3.245 -3.389 1.00 94.38 84 SER A O 1
ATOM 694 N N . ILE A 1 85 ? 4.017 4.355 -4.657 1.00 96.69 85 ILE A N 1
ATOM 695 C CA . ILE A 1 85 ? 5.191 4.001 -3.844 1.00 96.69 85 ILE A CA 1
ATOM 696 C C . ILE A 1 85 ? 4.999 4.540 -2.421 1.00 96.69 85 ILE A C 1
ATOM 698 O O . ILE A 1 85 ? 4.838 5.741 -2.213 1.00 96.69 85 ILE A O 1
ATOM 702 N N . GLY A 1 86 ? 5.043 3.646 -1.433 1.00 96.81 86 GLY A N 1
ATOM 703 C CA . GLY A 1 86 ? 4.801 3.965 -0.022 1.00 96.81 86 GLY A CA 1
ATOM 704 C C . GLY A 1 86 ? 3.346 3.792 0.427 1.00 96.81 86 GLY A C 1
ATOM 705 O O . GLY A 1 86 ? 3.055 3.992 1.605 1.00 96.81 86 GLY A O 1
ATOM 706 N N . GLN A 1 87 ? 2.441 3.406 -0.476 1.00 97.75 87 GLN A N 1
ATOM 707 C CA . GLN A 1 87 ? 1.028 3.130 -0.189 1.00 97.75 87 GLN A CA 1
ATOM 708 C C . GLN A 1 87 ? 0.669 1.645 -0.359 1.00 97.75 87 GLN A C 1
ATOM 710 O O . GLN A 1 87 ? -0.506 1.285 -0.412 1.00 97.75 87 GLN A O 1
ATOM 715 N N . GLU A 1 88 ? 1.659 0.752 -0.420 1.00 98.12 88 GLU A N 1
ATOM 716 C CA . GLU A 1 88 ? 1.433 -0.673 -0.685 1.00 98.12 88 GLU A CA 1
ATOM 717 C C . GLU A 1 88 ? 0.567 -1.327 0.397 1.00 98.12 88 GLU A C 1
ATOM 719 O O . GLU A 1 88 ? -0.274 -2.174 0.102 1.00 98.12 88 GLU A O 1
ATOM 724 N N . SER A 1 89 ? 0.731 -0.895 1.651 1.00 96.38 89 SER A N 1
ATOM 725 C CA . SER A 1 89 ? -0.058 -1.393 2.777 1.00 96.38 89 SER A CA 1
ATOM 726 C C . SER A 1 89 ? -1.534 -1.011 2.687 1.00 96.38 89 SER A C 1
ATOM 728 O O . SER A 1 89 ? -2.369 -1.762 3.186 1.00 96.38 89 SER A O 1
ATOM 730 N N . ALA A 1 90 ? -1.876 0.107 2.036 1.00 95.69 90 ALA A N 1
ATOM 731 C CA . ALA A 1 90 ? -3.266 0.497 1.830 1.00 95.69 90 ALA A CA 1
ATOM 732 C C . ALA A 1 90 ? -3.950 -0.474 0.859 1.00 95.69 90 ALA A C 1
ATOM 734 O O . ALA A 1 90 ? -4.972 -1.060 1.208 1.00 95.69 90 ALA A O 1
ATOM 735 N N . ALA A 1 91 ? -3.336 -0.719 -0.303 1.00 95.12 91 ALA A N 1
ATOM 736 C CA . ALA A 1 91 ? -3.876 -1.626 -1.313 1.00 95.12 91 ALA A CA 1
ATOM 737 C C . ALA A 1 91 ? -3.936 -3.082 -0.815 1.00 95.12 91 ALA A C 1
ATOM 739 O O . ALA A 1 91 ? -4.987 -3.720 -0.866 1.00 95.12 91 ALA A O 1
ATOM 740 N N . VAL A 1 92 ? -2.826 -3.602 -0.276 1.00 97.19 92 VAL A N 1
ATOM 741 C CA . VAL A 1 92 ? -2.750 -4.995 0.199 1.00 97.19 92 VAL A CA 1
ATOM 742 C C . VAL A 1 92 ? -3.599 -5.202 1.451 1.00 97.19 92 VAL A C 1
ATOM 744 O O . VAL A 1 92 ? -4.303 -6.203 1.560 1.00 97.19 92 VAL A O 1
ATOM 747 N N . GLY A 1 93 ? -3.570 -4.257 2.395 1.00 95.00 93 GLY A N 1
ATOM 748 C CA . GLY A 1 93 ? -4.329 -4.354 3.641 1.00 95.00 93 GLY A CA 1
ATOM 749 C C . GLY A 1 93 ? -5.841 -4.364 3.416 1.00 95.00 93 GLY A C 1
ATOM 750 O O . GLY A 1 93 ? -6.538 -5.151 4.056 1.00 95.00 93 GLY A O 1
ATOM 751 N N . GLN A 1 94 ? -6.334 -3.544 2.480 1.00 94.19 94 GLN A N 1
ATOM 752 C CA . GLN A 1 94 ? -7.738 -3.556 2.064 1.00 94.19 94 GLN A CA 1
ATOM 753 C C . GLN A 1 94 ? -8.099 -4.877 1.376 1.00 94.19 94 GLN A C 1
ATOM 755 O O . GLN A 1 94 ? -9.028 -5.553 1.811 1.00 94.19 94 GLN A O 1
ATOM 760 N N . ALA A 1 95 ? -7.333 -5.279 0.355 1.00 95.25 95 ALA A N 1
ATOM 761 C CA . ALA A 1 95 ? -7.614 -6.482 -0.431 1.00 95.25 95 ALA A CA 1
ATOM 762 C C . ALA A 1 95 ? -7.565 -7.777 0.395 1.00 95.25 95 ALA A C 1
ATOM 764 O O . ALA A 1 95 ? -8.293 -8.719 0.107 1.00 95.25 95 ALA A O 1
ATOM 765 N N . MET A 1 96 ? -6.749 -7.823 1.452 1.00 93.62 96 MET A N 1
ATOM 766 C CA . MET A 1 96 ? -6.628 -8.987 2.336 1.00 93.62 96 MET A CA 1
ATOM 767 C C . MET A 1 96 ? -7.939 -9.454 2.975 1.00 93.62 96 MET A C 1
ATOM 769 O O . MET A 1 96 ? -8.041 -10.613 3.368 1.00 93.62 96 MET A O 1
ATOM 773 N N . HIS A 1 97 ? -8.898 -8.547 3.148 1.00 92.00 97 HIS A N 1
ATOM 774 C CA . HIS A 1 97 ? -10.163 -8.830 3.827 1.00 92.00 97 HIS A CA 1
ATOM 775 C C . HIS A 1 97 ? -11.308 -9.076 2.838 1.00 92.00 97 HIS A C 1
ATOM 777 O O . HIS A 1 97 ? -12.441 -9.277 3.267 1.00 92.00 97 HIS A O 1
ATOM 783 N N . LEU A 1 98 ? -11.012 -9.037 1.538 1.00 95.44 98 LEU A N 1
ATOM 784 C CA . LEU A 1 98 ? -11.979 -9.142 0.457 1.00 95.44 98 LEU A CA 1
ATOM 785 C C . LEU A 1 98 ? -11.839 -10.489 -0.258 1.00 95.44 98 LEU A C 1
ATOM 787 O O . LEU A 1 98 ? -10.741 -11.029 -0.421 1.00 95.44 98 LEU A O 1
ATOM 791 N N . GLY A 1 99 ? -12.970 -11.029 -0.690 1.00 95.81 99 GLY A N 1
ATOM 792 C CA . GLY A 1 99 ? -13.047 -12.127 -1.638 1.00 95.81 99 GLY A CA 1
ATOM 793 C C . GLY A 1 99 ? -12.913 -11.642 -3.081 1.00 95.81 99 GLY A C 1
ATOM 794 O O . GLY A 1 99 ? -12.952 -10.452 -3.378 1.00 95.81 99 GLY A O 1
ATOM 795 N N . VAL A 1 100 ? -12.784 -12.590 -4.008 1.00 95.62 100 VAL A N 1
ATOM 796 C CA . VAL A 1 100 ? -12.691 -12.286 -5.449 1.00 95.62 100 VAL A CA 1
ATOM 797 C C . VAL A 1 100 ? -13.987 -11.717 -6.037 1.00 95.62 100 VAL A C 1
ATOM 799 O O . VAL A 1 100 ? -13.944 -11.095 -7.094 1.00 95.62 100 VAL A O 1
ATOM 802 N N . ASP A 1 101 ? -15.111 -11.917 -5.347 1.00 97.50 101 ASP A N 1
ATOM 803 C CA . ASP A 1 101 ? -16.434 -11.426 -5.743 1.00 97.50 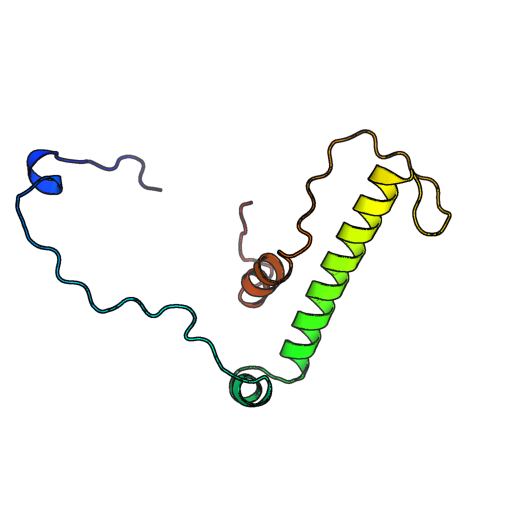101 ASP A CA 1
ATOM 804 C C . ASP A 1 101 ? -16.772 -10.060 -5.117 1.00 97.50 101 ASP A C 1
ATOM 806 O O . ASP A 1 101 ? -17.804 -9.470 -5.437 1.00 97.50 101 ASP A O 1
ATOM 810 N N . ASP A 1 102 ? -15.925 -9.544 -4.220 1.00 97.00 102 ASP A N 1
ATOM 811 C CA . ASP A 1 102 ? -16.129 -8.231 -3.615 1.00 97.00 102 ASP A CA 1
ATOM 812 C C . ASP A 1 102 ? -15.745 -7.111 -4.586 1.00 97.00 102 ASP A C 1
ATOM 814 O O . ASP A 1 102 ? -14.764 -7.182 -5.329 1.00 97.00 102 ASP A O 1
ATOM 818 N N . HIS A 1 103 ? -16.522 -6.031 -4.569 1.00 95.12 103 HIS A N 1
ATOM 819 C CA . HIS A 1 103 ? -16.313 -4.904 -5.471 1.00 95.12 103 HIS A CA 1
ATOM 820 C C . HIS A 1 103 ? -15.438 -3.826 -4.821 1.00 95.12 103 HIS A C 1
ATOM 822 O O . HIS A 1 103 ? -15.731 -3.350 -3.723 1.00 95.12 103 HIS A O 1
ATOM 828 N N . ILE A 1 104 ? -14.420 -3.368 -5.553 1.00 92.44 104 ILE A N 1
ATOM 829 C CA . ILE A 1 104 ? -13.586 -2.214 -5.199 1.00 92.44 104 ILE A CA 1
ATOM 830 C C . ILE A 1 104 ? -13.812 -1.121 -6.246 1.00 92.44 104 ILE A C 1
ATOM 832 O O . ILE A 1 104 ? -13.743 -1.383 -7.445 1.00 92.44 104 ILE A O 1
ATOM 836 N N . TYR A 1 105 ? -14.060 0.106 -5.792 1.00 90.94 105 TYR A N 1
ATOM 837 C CA . TYR A 1 105 ? -14.169 1.288 -6.647 1.00 90.94 105 TYR A CA 1
ATOM 838 C C . TYR A 1 105 ? -13.035 2.248 -6.277 1.00 90.94 105 TYR A C 1
ATOM 840 O O . TYR A 1 105 ? -12.941 2.650 -5.115 1.00 90.94 105 TYR A O 1
ATOM 848 N N . GLY A 1 106 ? -12.169 2.555 -7.246 1.00 83.06 106 GLY A N 1
ATOM 849 C CA . GLY A 1 106 ? -10.995 3.425 -7.103 1.00 83.06 106 GLY A CA 1
ATOM 850 C C . GLY A 1 106 ? -11.046 4.646 -8.007 1.00 83.06 106 GLY A C 1
ATOM 851 O O . GLY A 1 106 ? -11.922 4.682 -8.902 1.00 83.06 106 GLY A O 1
#

pLDDT: mean 94.14, std 5.57, range [54.88, 98.44]